Protein AF-A0A8T4QE85-F1 (afdb_monomer)

Secondary structure (DSSP, 8-state):
---S------------HHHHHHHHHHHHTT----SS---SHHHHHHHHHHHHHHHHHHHHHHHHHHHHHHHHHHHHHHHHHT----------HHHHHHHHHHHHHHHHHHHHHHHHTT--

Nearest PDB structures (foldseek):
  8qz4-assembly1_B  TM=5.488E-01  e=1.762E-02  Homo sapiens
  6w83-assembly1_B  TM=4.466E-01  e=1.253E-02  Mus musculus
  8qz3-assembly1_A  TM=4.275E-01  e=2.315E-02  Homo sapiens
  6w84-assembly1_B  TM=4.386E-01  e=3.040E-02  Mus musculus
  8uec-assembly1_B  TM=5.280E-01  e=1.037E-01  Mus musculus

Solvent-accessible surface area (backbone atoms only — not comparable to full-atom values): 7420 Å² total; per-residue (Å²): 133,90,88,81,82,90,80,86,64,88,70,83,74,78,76,48,72,66,59,52,48,47,47,52,50,31,42,49,71,66,67,56,85,73,86,70,76,64,86,47,72,69,48,44,55,50,51,53,56,48,40,57,50,27,53,54,50,53,54,50,54,52,47,54,53,50,52,54,58,48,52,62,50,49,57,59,56,42,71,77,60,84,57,83,86,78,84,76,75,76,82,49,77,61,56,59,49,48,52,50,50,50,53,50,48,54,53,51,52,58,54,48,54,59,56,56,67,74,77,111

pLDDT: mean 72.14, std 12.11, range [44.03, 88.88]

Foldseek 3Di:
DDDDDPPPDPPPPPQPPVNVVVCLVCLLVVVCPVPDDDPDPVRVVVSVVSNVVSVVVVLVVVQVVVQVVVVVVVVVVCVVVVDDDPPPRDDTVVVVVVVVVVVVVVVVVVVVVVVVVVVD

Structure (mmCIF, N/CA/C/O backbone):
data_AF-A0A8T4QE85-F1
#
_entry.id   AF-A0A8T4QE85-F1
#
loop_
_atom_site.group_PDB
_atom_site.id
_atom_site.type_symbol
_atom_site.label_atom_id
_atom_site.label_alt_id
_atom_site.label_comp_id
_atom_site.label_asym_id
_atom_site.label_entity_id
_atom_site.label_seq_id
_atom_site.pdbx_PDB_ins_code
_atom_site.Cartn_x
_atom_site.Cartn_y
_atom_site.Cartn_z
_atom_site.occupancy
_atom_site.B_iso_or_equiv
_atom_site.auth_seq_id
_atom_site.auth_comp_id
_atom_site.auth_asym_id
_atom_site.auth_atom_id
_atom_site.pdbx_PDB_model_num
ATOM 1 N N . MET A 1 1 ? 26.602 19.641 -45.389 1.00 44.03 1 MET A N 1
ATOM 2 C CA . MET A 1 1 ? 26.862 18.202 -45.167 1.00 44.03 1 MET A CA 1
ATOM 3 C C . MET A 1 1 ? 27.466 18.071 -43.770 1.00 44.03 1 MET A C 1
ATOM 5 O O . MET A 1 1 ? 28.407 18.805 -43.523 1.00 44.03 1 MET A O 1
ATOM 9 N N . PHE A 1 2 ? 26.892 17.219 -42.895 1.00 48.38 2 PHE A N 1
ATOM 10 C CA . PHE A 1 2 ? 27.310 16.921 -41.497 1.00 48.38 2 PHE A CA 1
ATOM 11 C C . PHE A 1 2 ? 27.109 18.086 -40.492 1.00 48.38 2 PHE A C 1
ATOM 13 O O . PHE A 1 2 ? 27.625 19.164 -40.705 1.00 48.38 2 PHE A O 1
ATOM 20 N N . ILE A 1 3 ? 26.353 18.047 -39.386 1.00 51.53 3 ILE A N 1
ATOM 21 C CA . ILE A 1 3 ? 25.829 16.997 -38.500 1.00 51.53 3 ILE A CA 1
ATOM 22 C C . ILE A 1 3 ? 24.459 17.489 -37.998 1.00 51.53 3 ILE A C 1
ATOM 24 O O . ILE A 1 3 ? 24.365 18.390 -37.166 1.00 51.53 3 ILE A O 1
ATOM 28 N N . ARG A 1 4 ? 23.365 16.917 -38.500 1.00 52.81 4 ARG A N 1
ATOM 29 C CA . ARG A 1 4 ? 22.043 17.044 -37.879 1.00 52.81 4 ARG A CA 1
ATOM 30 C C . ARG A 1 4 ? 21.516 15.636 -37.634 1.00 52.81 4 ARG A C 1
ATOM 32 O O . ARG A 1 4 ? 21.255 14.906 -38.577 1.00 52.81 4 ARG A O 1
ATOM 39 N N . ARG A 1 5 ? 21.276 15.335 -36.354 1.00 51.69 5 ARG A N 1
ATOM 40 C CA . ARG A 1 5 ? 20.176 14.466 -35.907 1.00 51.69 5 ARG A CA 1
ATOM 41 C C . ARG A 1 5 ? 20.339 12.958 -36.154 1.00 51.69 5 ARG A C 1
ATOM 43 O O . ARG A 1 5 ? 19.434 12.316 -36.667 1.00 51.69 5 ARG A O 1
ATOM 50 N N . CYS A 1 6 ? 21.416 12.369 -35.637 1.00 44.38 6 CYS A N 1
ATOM 51 C CA . CYS A 1 6 ? 21.453 10.934 -35.334 1.00 44.38 6 CYS A CA 1
ATOM 52 C C . CYS A 1 6 ? 21.223 10.708 -33.834 1.00 44.38 6 CYS A C 1
ATOM 54 O O . CYS A 1 6 ? 22.161 10.543 -33.070 1.00 44.38 6 CYS A O 1
ATOM 56 N N . ASN A 1 7 ? 19.960 10.742 -33.415 1.00 45.09 7 ASN A N 1
ATOM 57 C CA . ASN A 1 7 ? 19.472 10.001 -32.241 1.00 45.09 7 ASN A CA 1
ATOM 58 C C . ASN A 1 7 ? 18.054 9.481 -32.535 1.00 45.09 7 ASN A C 1
ATOM 60 O O . ASN A 1 7 ? 17.153 9.492 -31.703 1.00 45.09 7 ASN A O 1
ATOM 64 N N . PHE A 1 8 ? 17.851 9.063 -33.787 1.00 58.41 8 PHE A N 1
ATOM 65 C CA . PHE A 1 8 ? 16.628 8.441 -34.275 1.00 58.41 8 PHE A CA 1
ATOM 66 C C . PHE A 1 8 ? 16.799 6.921 -34.275 1.00 58.41 8 PHE A C 1
ATOM 68 O O . PHE A 1 8 ? 16.815 6.275 -35.314 1.00 58.41 8 PHE A O 1
ATOM 75 N N . LEU A 1 9 ? 16.961 6.351 -33.087 1.00 54.16 9 LEU A N 1
ATOM 76 C CA . LEU A 1 9 ? 16.643 4.949 -32.858 1.00 54.16 9 LEU A CA 1
ATOM 77 C C . LEU A 1 9 ? 15.912 4.881 -31.517 1.00 54.16 9 LEU A C 1
ATOM 79 O O . LEU A 1 9 ? 16.562 4.944 -30.471 1.00 54.16 9 LEU A O 1
ATOM 83 N N . PRO A 1 10 ? 14.572 4.753 -31.493 1.00 52.62 10 PRO A N 1
ATOM 84 C CA . PRO A 1 10 ? 13.907 4.245 -30.311 1.00 52.62 10 PRO A CA 1
ATOM 85 C C . PRO A 1 10 ? 14.304 2.773 -30.214 1.00 52.62 10 PRO A C 1
ATOM 87 O O . PRO A 1 10 ? 13.603 1.892 -30.707 1.00 52.62 10 PRO A O 1
ATOM 90 N N . LEU A 1 11 ? 15.472 2.504 -29.620 1.00 50.00 11 LEU A N 1
ATOM 91 C CA . LEU A 1 11 ? 15.853 1.148 -29.270 1.00 50.00 11 LEU A CA 1
ATOM 92 C C . LEU A 1 11 ? 14.700 0.585 -28.441 1.00 50.00 11 LEU A C 1
ATOM 94 O O . LEU A 1 11 ? 14.345 1.103 -27.375 1.00 50.00 11 LEU A O 1
ATOM 98 N N . TYR A 1 12 ? 14.092 -0.462 -28.978 1.00 50.16 12 TYR A N 1
ATOM 99 C CA . TYR A 1 12 ? 13.266 -1.406 -28.256 1.00 50.16 12 TYR A CA 1
ATOM 100 C C . TYR A 1 12 ? 14.123 -1.952 -27.103 1.00 50.16 12 TYR A C 1
ATOM 102 O O . TYR A 1 12 ? 14.860 -2.926 -27.224 1.00 50.16 12 TYR A O 1
ATOM 110 N N . ARG A 1 13 ? 14.130 -1.220 -25.984 1.00 57.84 13 ARG A N 1
ATOM 111 C CA . ARG A 1 13 ? 14.809 -1.609 -24.754 1.00 57.84 13 ARG A CA 1
ATOM 112 C C . ARG A 1 13 ? 14.035 -2.806 -24.218 1.00 57.84 13 ARG A C 1
ATOM 114 O O . ARG A 1 13 ? 12.986 -2.628 -23.602 1.00 57.84 13 ARG A O 1
ATOM 121 N N . LYS A 1 14 ? 14.531 -4.016 -24.488 1.00 62.09 14 LYS A N 1
ATOM 122 C CA . LYS A 1 14 ? 14.125 -5.219 -23.755 1.00 62.09 14 LYS A CA 1
ATOM 123 C C . LYS A 1 14 ? 14.386 -4.944 -22.280 1.00 62.09 14 LYS A C 1
ATOM 125 O O . LYS A 1 14 ? 15.536 -4.828 -21.867 1.00 62.09 14 LYS A O 1
ATOM 130 N N . ILE A 1 15 ? 13.311 -4.767 -21.522 1.00 67.56 15 ILE A N 1
ATOM 131 C CA . ILE A 1 15 ? 13.369 -4.616 -20.071 1.00 67.56 15 ILE A CA 1
ATOM 132 C C . ILE A 1 15 ? 13.873 -5.958 -19.545 1.00 67.56 15 ILE A C 1
ATOM 134 O O . ILE A 1 15 ? 13.254 -6.993 -19.804 1.00 67.56 15 ILE A O 1
ATOM 138 N N . ARG A 1 16 ? 15.033 -5.971 -18.885 1.00 79.00 16 ARG A N 1
ATOM 139 C CA . ARG A 1 16 ? 15.528 -7.195 -18.247 1.00 79.00 16 ARG A CA 1
ATOM 140 C C . ARG A 1 16 ? 14.656 -7.470 -17.027 1.00 79.00 16 ARG A C 1
ATOM 142 O O . ARG A 1 16 ? 14.117 -6.540 -16.434 1.00 79.00 16 ARG A O 1
ATOM 149 N N . TYR A 1 17 ? 14.553 -8.728 -16.607 1.00 80.12 17 TYR A N 1
ATOM 150 C CA . TYR A 1 17 ? 13.747 -9.095 -15.435 1.00 80.12 17 TYR A CA 1
ATOM 151 C C . TYR A 1 17 ? 14.104 -8.278 -14.182 1.00 80.12 17 TYR A C 1
ATOM 153 O O . TYR A 1 17 ? 13.223 -7.889 -13.425 1.00 80.12 17 TYR A O 1
ATOM 161 N N . ILE A 1 18 ? 15.383 -7.939 -14.015 1.00 84.75 18 ILE A N 1
ATOM 162 C CA . ILE A 1 18 ? 15.887 -7.116 -12.908 1.00 84.75 18 ILE A CA 1
ATOM 163 C C . ILE A 1 18 ? 15.336 -5.683 -12.980 1.00 84.75 18 ILE A C 1
ATOM 165 O O . ILE A 1 18 ? 14.918 -5.135 -11.965 1.00 84.75 18 ILE A O 1
ATOM 169 N N . ASP A 1 19 ? 15.267 -5.099 -14.179 1.00 82.69 19 ASP A N 1
ATOM 170 C CA . ASP A 1 19 ? 14.736 -3.749 -14.397 1.00 82.69 19 ASP A CA 1
ATOM 171 C C . ASP A 1 19 ? 13.211 -3.715 -14.122 1.00 82.69 19 ASP A C 1
ATOM 173 O O . ASP A 1 19 ? 12.678 -2.727 -13.616 1.00 82.69 19 ASP A O 1
ATOM 177 N N . ALA A 1 20 ? 12.500 -4.818 -14.397 1.00 81.12 20 ALA A N 1
ATOM 178 C CA . ALA A 1 20 ? 11.078 -4.973 -14.073 1.00 81.12 20 ALA A CA 1
ATOM 179 C C . ALA A 1 20 ? 10.832 -5.162 -12.565 1.00 81.12 20 ALA A C 1
ATOM 181 O O . ALA A 1 20 ? 9.899 -4.574 -12.015 1.00 81.12 20 ALA A O 1
ATOM 182 N N . LEU A 1 21 ? 11.682 -5.939 -11.885 1.00 83.38 21 LEU A N 1
ATOM 183 C CA . LEU A 1 21 ? 11.637 -6.081 -10.429 1.00 83.38 21 LEU A CA 1
ATOM 184 C C . LEU A 1 21 ? 11.927 -4.748 -9.739 1.00 83.38 21 LEU A C 1
ATOM 186 O O . LEU A 1 21 ? 11.192 -4.368 -8.829 1.00 83.38 21 LEU A O 1
ATOM 190 N N . TYR A 1 22 ? 12.919 -4.000 -10.221 1.00 86.19 22 TYR A N 1
ATOM 191 C CA . TYR A 1 22 ? 13.209 -2.649 -9.746 1.00 86.19 22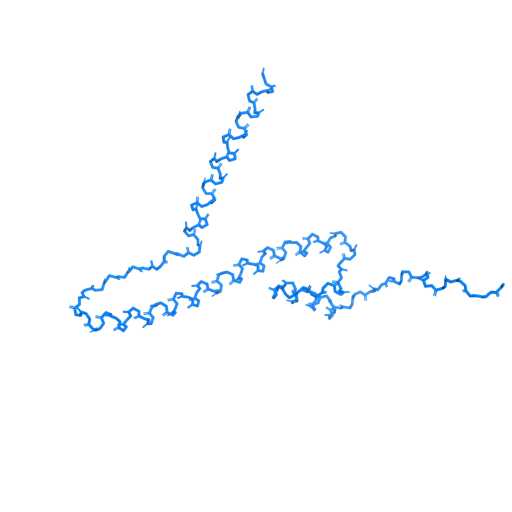 TYR A CA 1
ATOM 192 C C . TYR A 1 22 ? 11.991 -1.728 -9.879 1.00 86.19 22 TYR A C 1
ATOM 194 O O . TYR A 1 22 ? 11.590 -1.105 -8.897 1.00 86.19 22 TYR A O 1
ATOM 202 N N . LEU A 1 23 ? 11.336 -1.717 -11.045 1.00 84.38 23 LEU A N 1
ATOM 203 C CA . LEU A 1 23 ? 10.105 -0.956 -11.260 1.00 84.38 23 LEU A CA 1
ATOM 204 C C . LEU A 1 23 ? 8.989 -1.369 -10.284 1.00 84.38 23 LEU A C 1
ATOM 206 O O . LEU A 1 23 ? 8.322 -0.504 -9.711 1.00 84.38 23 LEU A O 1
ATOM 210 N N . SER A 1 24 ? 8.784 -2.673 -10.064 1.00 83.56 24 SER A N 1
ATOM 211 C CA . SER A 1 24 ? 7.767 -3.153 -9.117 1.00 83.56 24 SER A CA 1
ATOM 212 C C . SER A 1 24 ? 8.089 -2.766 -7.675 1.00 83.56 24 SER A C 1
ATOM 214 O O . SER A 1 24 ? 7.209 -2.291 -6.961 1.00 83.56 24 SER A O 1
ATOM 216 N N . ALA A 1 25 ? 9.348 -2.882 -7.256 1.00 84.69 25 ALA A N 1
ATOM 217 C CA . ALA A 1 25 ? 9.777 -2.513 -5.917 1.00 84.69 25 ALA A CA 1
ATOM 218 C C . ALA A 1 25 ? 9.627 -1.004 -5.703 1.00 84.69 25 ALA A C 1
ATOM 220 O O . ALA A 1 25 ? 9.002 -0.600 -4.729 1.00 84.69 25 ALA A O 1
ATOM 221 N N . ALA A 1 26 ? 10.095 -0.184 -6.651 1.00 86.19 26 ALA A N 1
ATOM 222 C CA . ALA A 1 26 ? 9.983 1.273 -6.607 1.00 86.19 26 ALA A CA 1
ATOM 223 C C . ALA A 1 26 ? 8.525 1.762 -6.609 1.00 86.19 26 ALA A C 1
ATOM 225 O O . ALA A 1 26 ? 8.220 2.784 -5.997 1.00 86.19 26 ALA A O 1
ATOM 226 N N . THR A 1 27 ? 7.619 1.040 -7.277 1.00 85.88 27 THR A N 1
ATOM 227 C CA . THR A 1 27 ? 6.177 1.336 -7.254 1.00 85.88 27 THR A CA 1
ATOM 228 C C . THR A 1 27 ? 5.552 0.930 -5.919 1.00 85.88 27 THR A C 1
ATOM 230 O O . THR A 1 27 ? 4.776 1.694 -5.352 1.00 85.88 27 THR A O 1
ATOM 233 N N . MET A 1 28 ? 5.912 -0.241 -5.383 1.00 84.00 28 MET A N 1
ATOM 234 C CA . MET A 1 28 ? 5.385 -0.740 -4.106 1.00 84.00 28 MET A CA 1
ATOM 235 C C . MET A 1 28 ? 5.821 0.126 -2.925 1.00 84.00 28 MET A C 1
ATOM 237 O O . MET A 1 28 ? 5.022 0.409 -2.037 1.00 84.00 28 MET A O 1
ATOM 241 N N . THR A 1 29 ? 7.076 0.572 -2.927 1.00 84.75 29 THR A N 1
ATOM 242 C CA . THR A 1 29 ? 7.613 1.492 -1.918 1.00 84.75 29 THR A CA 1
ATOM 243 C C . THR A 1 29 ? 7.214 2.944 -2.175 1.00 84.75 29 THR A C 1
ATOM 245 O O . THR A 1 29 ? 7.599 3.822 -1.408 1.00 84.75 29 THR A O 1
ATOM 248 N N . THR A 1 30 ? 6.437 3.222 -3.230 1.00 84.12 30 THR A N 1
ATOM 249 C CA . THR A 1 30 ? 5.993 4.564 -3.652 1.00 84.12 30 THR A CA 1
ATOM 250 C C . THR A 1 30 ? 7.126 5.554 -3.958 1.00 84.12 30 THR A C 1
ATOM 252 O O . THR A 1 30 ? 6.884 6.753 -4.050 1.00 84.12 30 THR A O 1
ATOM 255 N N . VAL A 1 31 ? 8.356 5.067 -4.163 1.00 88.88 31 VAL A N 1
ATOM 256 C CA . VAL A 1 31 ? 9.521 5.900 -4.509 1.00 88.88 31 VAL A CA 1
ATOM 257 C C . VAL A 1 31 ? 9.409 6.436 -5.937 1.00 88.88 31 VAL A C 1
ATOM 259 O O . VAL A 1 31 ? 9.640 7.617 -6.166 1.00 88.88 31 VAL A O 1
ATOM 262 N N . GLY A 1 32 ? 9.043 5.568 -6.889 1.00 81.00 32 GLY A N 1
ATOM 263 C CA . GLY A 1 32 ? 8.653 5.951 -8.250 1.00 81.00 32 GLY A CA 1
ATOM 264 C C . GLY A 1 32 ? 9.614 6.887 -8.998 1.00 81.00 32 GLY A C 1
ATOM 265 O O . GLY A 1 32 ? 9.191 7.951 -9.435 1.00 81.00 32 GLY A O 1
ATOM 266 N N . TYR A 1 33 ? 10.874 6.487 -9.214 1.00 80.44 33 TYR A N 1
ATOM 267 C CA . TYR A 1 33 ? 11.872 7.313 -9.921 1.00 80.44 33 TYR A CA 1
ATOM 268 C C . TYR A 1 33 ? 11.487 7.706 -11.360 1.00 80.44 33 TYR A C 1
ATOM 270 O O . TYR A 1 33 ? 11.981 8.707 -11.874 1.00 80.44 33 TYR A O 1
ATOM 278 N N . GLY A 1 34 ? 10.610 6.939 -12.020 1.00 77.75 34 GLY A N 1
ATOM 279 C CA . GLY A 1 34 ? 10.092 7.258 -13.358 1.00 77.75 34 GLY A CA 1
ATOM 280 C C . GLY A 1 34 ? 11.108 7.107 -14.499 1.00 77.75 34 GLY A C 1
ATOM 281 O O . GLY A 1 34 ? 10.813 7.455 -15.641 1.00 77.75 34 GLY A O 1
ATOM 282 N N . ASP A 1 35 ? 12.284 6.561 -14.209 1.00 79.38 35 ASP A N 1
ATOM 283 C CA . ASP A 1 35 ? 13.373 6.270 -15.143 1.00 79.38 35 ASP A CA 1
ATOM 284 C C . ASP A 1 35 ? 13.040 5.107 -16.095 1.00 79.38 35 ASP A C 1
ATOM 286 O O . ASP A 1 35 ? 13.433 5.099 -17.268 1.00 79.38 35 ASP A O 1
ATOM 290 N N . ILE A 1 36 ? 12.273 4.133 -15.603 1.00 76.38 36 ILE A N 1
ATOM 291 C CA . ILE A 1 36 ? 11.794 2.974 -16.353 1.00 76.38 36 ILE A CA 1
ATOM 292 C C . ILE A 1 36 ? 10.267 2.968 -16.301 1.00 76.38 36 ILE A C 1
ATOM 294 O O . ILE A 1 36 ? 9.664 2.978 -15.234 1.00 76.38 36 ILE A O 1
ATOM 298 N N . THR A 1 37 ? 9.621 2.930 -17.466 1.00 77.56 37 THR A N 1
ATOM 299 C CA . THR A 1 37 ? 8.158 2.881 -17.583 1.00 77.56 37 THR A CA 1
ATOM 300 C C . THR A 1 37 ? 7.719 1.767 -18.533 1.00 77.56 37 THR A C 1
ATOM 302 O O . THR A 1 37 ? 8.380 1.514 -19.551 1.00 77.56 37 THR A O 1
ATOM 305 N N . PRO A 1 38 ? 6.609 1.069 -18.228 1.00 72.12 38 PRO A N 1
ATOM 306 C CA . PRO A 1 38 ? 6.100 0.022 -19.096 1.00 72.12 38 PRO A CA 1
ATOM 307 C C . PRO A 1 38 ? 5.563 0.654 -20.384 1.00 72.12 38 PRO A C 1
ATOM 309 O O . PRO A 1 38 ? 4.600 1.421 -20.379 1.00 72.12 38 PRO A O 1
ATOM 312 N N . LYS A 1 39 ? 6.195 0.330 -21.515 1.00 76.06 39 LYS A N 1
ATOM 313 C CA . 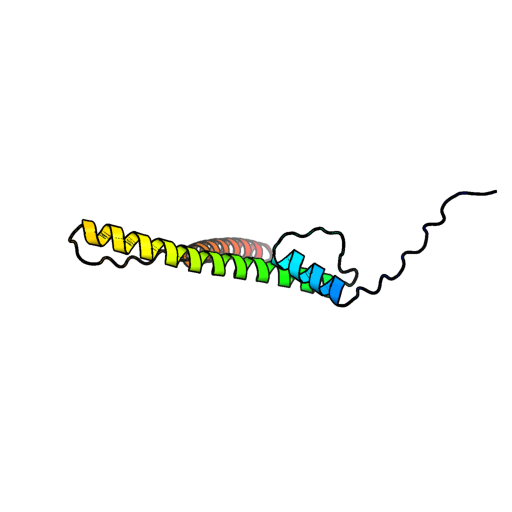LYS A 1 39 ? 5.750 0.809 -22.834 1.00 76.06 39 LYS A CA 1
ATOM 314 C C . LYS A 1 39 ? 4.529 0.045 -23.355 1.00 76.06 39 LYS A C 1
ATOM 316 O O . LYS A 1 39 ? 3.808 0.568 -24.196 1.00 76.06 39 LYS A O 1
ATOM 321 N N . THR A 1 40 ? 4.291 -1.164 -22.848 1.00 81.62 40 THR A N 1
ATOM 322 C CA . THR A 1 40 ? 3.164 -2.022 -23.230 1.00 81.62 40 THR A CA 1
ATOM 323 C C . THR A 1 40 ? 1.899 -1.640 -22.468 1.00 81.62 40 THR A C 1
ATOM 325 O O . THR A 1 40 ? 1.950 -1.345 -21.274 1.00 81.62 40 THR A O 1
ATOM 328 N N . ASP A 1 41 ? 0.746 -1.685 -23.134 1.00 79.31 41 ASP A N 1
ATOM 329 C CA . ASP A 1 41 ? -0.530 -1.306 -22.510 1.00 79.31 41 ASP A CA 1
ATOM 330 C C . ASP A 1 41 ? -0.923 -2.248 -21.368 1.00 79.31 41 ASP A C 1
ATOM 332 O O . ASP A 1 41 ? -1.398 -1.802 -20.326 1.00 79.31 41 ASP A O 1
ATOM 336 N N . PHE A 1 42 ? -0.593 -3.535 -21.498 1.00 78.31 42 PHE A N 1
ATOM 337 C CA . PHE A 1 42 ? -0.756 -4.507 -20.419 1.00 78.31 42 PHE A CA 1
ATOM 338 C C . PHE A 1 42 ? 0.099 -4.171 -19.187 1.00 78.31 42 PHE A C 1
ATOM 340 O O . PHE A 1 42 ? -0.382 -4.234 -18.057 1.00 78.31 42 PHE A O 1
ATOM 347 N N . GLY A 1 43 ? 1.354 -3.752 -19.394 1.00 80.25 43 GLY A N 1
ATOM 348 C CA . GLY A 1 43 ? 2.245 -3.367 -18.300 1.00 80.25 43 GLY A CA 1
ATOM 349 C C . GLY A 1 43 ? 1.734 -2.139 -17.547 1.00 80.25 43 GLY A C 1
ATOM 350 O O . GLY A 1 43 ? 1.786 -2.116 -16.323 1.00 80.25 43 GLY A O 1
ATOM 351 N N . LYS A 1 44 ? 1.162 -1.157 -18.255 1.00 80.81 44 LYS A N 1
ATOM 352 C CA . LYS A 1 44 ? 0.562 0.037 -17.635 1.00 80.81 44 LYS A CA 1
ATOM 353 C C . LYS A 1 44 ? -0.623 -0.319 -16.735 1.00 80.81 44 LYS A C 1
ATOM 355 O O . LYS A 1 44 ? -0.685 0.152 -15.604 1.00 80.81 44 LYS A O 1
ATOM 360 N N . ILE A 1 45 ? -1.539 -1.166 -17.213 1.00 85.44 45 ILE A N 1
ATOM 361 C CA . ILE A 1 45 ? -2.713 -1.600 -16.435 1.00 85.44 45 ILE A CA 1
ATOM 362 C C . ILE A 1 45 ? -2.273 -2.366 -15.185 1.00 85.44 45 ILE A C 1
ATOM 364 O O . ILE A 1 45 ? -2.772 -2.103 -14.090 1.00 85.44 45 ILE A O 1
ATOM 368 N N . PHE A 1 46 ? -1.295 -3.262 -15.331 1.00 83.94 46 PHE A N 1
ATOM 369 C CA . PHE A 1 46 ? -0.736 -4.000 -14.204 1.00 83.94 46 PHE A CA 1
ATOM 370 C C . PHE A 1 46 ? -0.127 -3.062 -13.155 1.00 83.94 46 PHE A C 1
ATOM 372 O O . PHE A 1 46 ? -0.435 -3.192 -11.973 1.00 83.94 46 PHE A O 1
ATOM 379 N N . THR A 1 47 ? 0.667 -2.070 -13.573 1.00 83.62 47 THR A N 1
ATOM 380 C CA . THR A 1 47 ? 1.261 -1.082 -12.659 1.00 83.62 47 THR A CA 1
ATOM 381 C C . THR A 1 47 ? 0.202 -0.276 -11.904 1.00 83.62 47 THR A C 1
ATOM 383 O O . THR A 1 47 ? 0.379 -0.028 -10.715 1.00 83.62 47 THR A O 1
ATOM 386 N N . ILE A 1 48 ? -0.912 0.091 -12.547 1.00 85.06 48 ILE A N 1
ATOM 387 C CA . ILE A 1 48 ? -2.007 0.822 -11.888 1.00 85.06 48 ILE A CA 1
ATOM 388 C C . ILE A 1 48 ? -2.632 -0.032 -10.780 1.00 85.06 48 ILE A C 1
ATOM 390 O O . ILE A 1 48 ? -2.734 0.420 -9.641 1.00 85.06 48 ILE A O 1
ATOM 394 N N . ILE A 1 49 ? -3.014 -1.274 -11.085 1.00 86.81 49 ILE A N 1
ATOM 395 C CA . ILE A 1 49 ? -3.628 -2.184 -10.102 1.00 86.81 49 ILE A CA 1
ATOM 396 C C . ILE A 1 49 ? -2.651 -2.464 -8.955 1.00 86.81 49 ILE A C 1
ATOM 398 O O . ILE A 1 49 ? -3.023 -2.425 -7.781 1.00 86.81 49 ILE A O 1
ATOM 402 N N . TYR A 1 50 ? -1.386 -2.691 -9.299 1.00 84.38 50 TYR A N 1
ATOM 403 C CA . TYR A 1 50 ? -0.328 -2.946 -8.336 1.00 84.38 50 TYR A CA 1
ATOM 404 C C . TYR A 1 50 ? -0.073 -1.746 -7.410 1.00 84.38 50 TYR A C 1
ATOM 406 O O . TYR A 1 50 ? 0.129 -1.932 -6.212 1.00 84.38 50 TYR A O 1
ATOM 414 N N . ALA A 1 51 ? -0.160 -0.514 -7.919 1.00 84.12 51 ALA A N 1
ATOM 415 C CA . ALA A 1 51 ? -0.039 0.694 -7.104 1.00 84.12 51 ALA A CA 1
ATOM 416 C C . ALA A 1 51 ? -1.166 0.805 -6.060 1.00 84.12 51 ALA A C 1
ATOM 418 O O . ALA A 1 51 ? -0.894 1.085 -4.892 1.00 84.12 51 ALA A O 1
ATOM 419 N N . PHE A 1 52 ? -2.419 0.52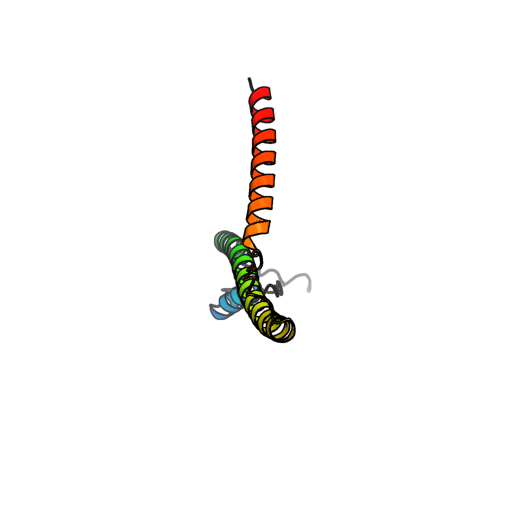2 -6.437 1.00 85.62 52 PHE A N 1
ATOM 420 C CA . PHE A 1 52 ? -3.535 0.497 -5.479 1.00 85.62 52 PHE A CA 1
ATOM 421 C C . PHE A 1 52 ? -3.358 -0.589 -4.409 1.00 85.62 52 PHE A C 1
ATOM 423 O O . PHE A 1 52 ? -3.613 -0.336 -3.229 1.00 85.62 52 PHE A O 1
ATOM 430 N N . ALA A 1 53 ? -2.881 -1.773 -4.803 1.00 86.06 53 ALA A N 1
ATOM 431 C CA . ALA A 1 53 ? -2.583 -2.855 -3.868 1.00 86.06 53 ALA A CA 1
ATOM 432 C C . ALA A 1 53 ? -1.458 -2.473 -2.890 1.00 86.06 53 ALA A C 1
ATOM 434 O O . ALA A 1 53 ? -1.594 -2.692 -1.686 1.00 86.06 53 ALA A O 1
ATOM 435 N N . GLY A 1 54 ? -0.390 -1.836 -3.381 1.00 83.31 54 GLY A N 1
ATOM 436 C CA . GLY A 1 54 ? 0.721 -1.358 -2.554 1.00 83.31 54 GLY A CA 1
ATOM 437 C C . GLY A 1 54 ? 0.271 -0.375 -1.472 1.00 83.31 54 GLY A C 1
ATOM 438 O O . GLY A 1 54 ? 0.609 -0.547 -0.302 1.00 83.31 54 GLY A O 1
ATOM 439 N N . VAL A 1 55 ? -0.573 0.599 -1.826 1.00 84.50 55 VAL A N 1
ATOM 440 C CA . VAL A 1 55 ? -1.111 1.573 -0.861 1.00 84.50 55 VAL A CA 1
ATOM 441 C C . VAL A 1 55 ? -1.987 0.895 0.197 1.00 84.50 55 VAL A C 1
ATOM 443 O O . VAL A 1 55 ? -1.870 1.207 1.382 1.00 84.50 55 VAL A O 1
ATOM 446 N N . ALA A 1 56 ? -2.830 -0.065 -0.193 1.00 83.38 56 ALA A N 1
ATOM 447 C CA . ALA A 1 56 ? -3.673 -0.798 0.753 1.00 83.38 56 ALA A CA 1
ATOM 448 C C . ALA A 1 56 ? -2.842 -1.612 1.761 1.00 83.38 56 ALA A C 1
ATOM 450 O O . ALA A 1 56 ? -3.121 -1.589 2.961 1.00 83.38 56 ALA A O 1
ATOM 451 N N . ILE A 1 57 ? -1.794 -2.287 1.282 1.00 84.75 57 ILE A N 1
ATOM 452 C CA . ILE A 1 57 ? -0.900 -3.097 2.118 1.00 84.75 57 ILE A CA 1
ATOM 453 C C . ILE A 1 57 ? -0.081 -2.205 3.059 1.00 84.75 57 ILE A C 1
ATOM 455 O O . ILE A 1 57 ? 0.031 -2.514 4.245 1.00 84.75 57 ILE A O 1
ATOM 459 N N . ALA A 1 58 ? 0.436 -1.075 2.569 1.00 83.19 58 ALA A N 1
ATOM 460 C CA . ALA A 1 58 ? 1.178 -0.120 3.390 1.00 83.19 58 ALA A CA 1
ATOM 461 C C . ALA A 1 58 ? 0.319 0.437 4.541 1.00 83.19 58 ALA A C 1
ATOM 463 O O . ALA A 1 58 ? 0.766 0.481 5.689 1.00 83.19 58 ALA A O 1
ATOM 464 N N . LEU A 1 59 ? -0.936 0.800 4.256 1.00 81.50 59 LEU A N 1
ATOM 465 C CA . LEU A 1 59 ? -1.888 1.292 5.258 1.00 81.50 59 LEU A CA 1
ATOM 466 C C . LEU A 1 59 ? -2.256 0.216 6.286 1.00 81.50 59 LEU A C 1
ATOM 468 O O . LEU A 1 59 ? -2.376 0.514 7.476 1.00 81.50 59 LEU A O 1
ATOM 472 N N . TYR A 1 60 ? -2.395 -1.035 5.848 1.00 80.25 60 TYR A N 1
ATOM 473 C CA . TYR A 1 60 ? -2.659 -2.158 6.743 1.00 80.25 60 TYR A CA 1
ATOM 474 C C . TYR A 1 60 ? -1.476 -2.441 7.677 1.00 80.25 60 TYR A C 1
ATOM 476 O O . TYR A 1 60 ? -1.664 -2.554 8.889 1.00 80.25 60 TYR A O 1
ATOM 484 N N . GLY A 1 61 ? -0.254 -2.469 7.137 1.00 83.56 61 GLY A N 1
ATOM 485 C CA . GLY A 1 61 ? 0.964 -2.657 7.927 1.00 83.56 61 GLY A CA 1
ATOM 486 C C . GLY A 1 61 ? 1.144 -1.563 8.982 1.00 83.56 61 GLY A C 1
ATOM 487 O O . GLY A 1 61 ? 1.361 -1.862 10.156 1.00 83.56 61 GLY A O 1
ATOM 488 N N . LEU A 1 62 ? 0.953 -0.298 8.595 1.00 79.81 62 LEU A N 1
ATOM 489 C CA . LEU A 1 62 ? 0.962 0.836 9.524 1.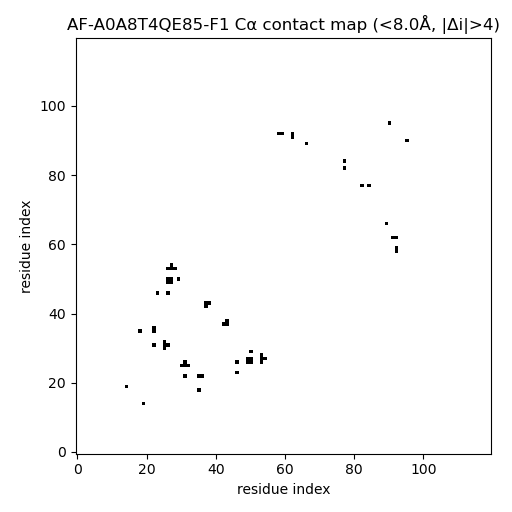00 79.81 62 LEU A CA 1
ATOM 490 C C . LEU A 1 62 ? -0.104 0.707 10.617 1.00 79.81 62 LEU A C 1
ATOM 492 O O . LEU A 1 62 ? 0.169 1.033 11.770 1.00 79.81 62 LEU A O 1
ATOM 496 N N . SER A 1 63 ? -1.295 0.205 10.283 1.00 74.62 63 SER A N 1
ATOM 497 C CA . SER A 1 63 ? -2.374 0.023 11.258 1.00 74.62 63 SER A CA 1
ATOM 498 C C . SER A 1 63 ? -2.039 -1.028 12.317 1.00 74.62 63 SER A C 1
ATOM 500 O O . SER A 1 63 ? -2.380 -0.822 13.479 1.00 74.62 63 SER A O 1
ATOM 502 N N . ILE A 1 64 ? -1.372 -2.124 11.938 1.00 80.06 64 ILE A N 1
ATOM 503 C CA . ILE A 1 64 ? -0.960 -3.181 12.876 1.00 80.06 64 ILE A CA 1
ATOM 504 C C . ILE A 1 64 ? 0.102 -2.651 13.837 1.00 80.06 64 ILE A C 1
ATOM 506 O O . ILE A 1 64 ? 0.001 -2.828 15.053 1.00 80.06 64 ILE A O 1
ATOM 510 N N . ILE A 1 65 ? 1.104 -1.958 13.294 1.00 82.06 65 ILE A N 1
ATOM 511 C CA . ILE A 1 65 ? 2.166 -1.357 14.102 1.00 82.06 65 ILE A CA 1
ATOM 512 C C . ILE A 1 65 ? 1.554 -0.344 15.075 1.00 82.06 65 ILE A C 1
ATOM 514 O O . ILE A 1 65 ? 1.824 -0.392 16.272 1.00 82.06 65 ILE A O 1
ATOM 518 N N . ALA A 1 66 ? 0.665 0.523 14.586 1.00 76.62 66 ALA A N 1
ATOM 519 C CA . ALA A 1 66 ? -0.019 1.507 15.413 1.00 76.62 66 ALA A CA 1
ATOM 520 C C . ALA A 1 66 ? -0.843 0.865 16.541 1.00 76.62 66 ALA A C 1
ATOM 522 O O . ALA A 1 66 ? -0.774 1.348 17.671 1.00 76.62 66 ALA A O 1
ATOM 523 N N . SER A 1 67 ? -1.573 -0.229 16.282 1.00 69.06 67 SER A N 1
ATOM 524 C CA . SER A 1 67 ? -2.305 -0.934 17.347 1.00 69.06 67 SER A CA 1
ATOM 525 C C . SER A 1 67 ? -1.370 -1.496 18.411 1.00 69.06 67 SER A C 1
ATOM 527 O O . SER A 1 67 ? -1.662 -1.378 19.596 1.00 69.06 67 SER A O 1
ATOM 529 N N . HIS A 1 68 ? -0.211 -2.014 18.005 1.00 77.56 68 HIS A N 1
ATOM 530 C CA . HIS A 1 68 ? 0.742 -2.595 18.942 1.00 77.56 68 HIS A CA 1
ATOM 531 C C . HIS A 1 68 ? 1.387 -1.535 19.845 1.00 77.56 68 HIS A C 1
ATOM 533 O O . HIS A 1 68 ? 1.498 -1.724 21.053 1.00 77.56 68 HIS A O 1
ATOM 539 N N . PHE A 1 69 ? 1.737 -0.369 19.294 1.00 74.88 69 PHE A N 1
ATOM 540 C CA . PHE A 1 69 ? 2.235 0.756 20.095 1.00 74.88 69 PHE A CA 1
ATOM 541 C C . PHE A 1 69 ? 1.181 1.314 21.064 1.00 74.88 69 PHE A C 1
ATOM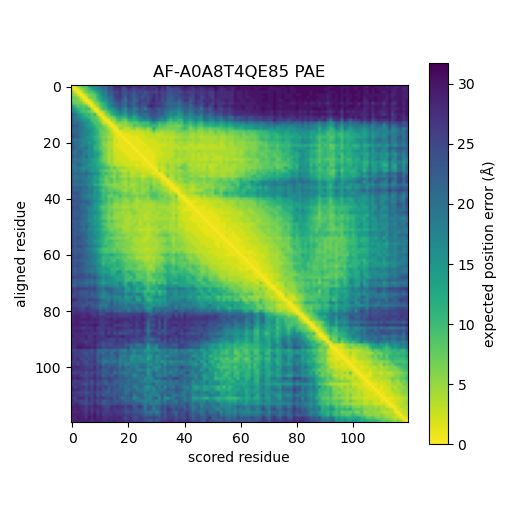 543 O O . PHE A 1 69 ? 1.523 1.740 22.169 1.00 74.88 69 PHE A O 1
ATOM 550 N N . VAL A 1 70 ? -0.093 1.333 20.663 1.00 74.06 70 VAL A N 1
ATOM 551 C CA . VAL A 1 70 ? -1.189 1.820 21.513 1.00 74.06 70 VAL A CA 1
ATOM 552 C C . VAL A 1 70 ? -1.468 0.853 22.663 1.00 74.06 70 VAL A C 1
ATOM 554 O O . VAL A 1 70 ? -1.604 1.314 23.792 1.00 74.06 70 VAL A O 1
ATOM 557 N N . GLU A 1 71 ? -1.473 -0.458 22.415 1.00 70.75 71 GLU A N 1
ATOM 558 C CA . GLU A 1 71 ? -1.662 -1.481 23.456 1.00 70.75 71 GLU A CA 1
ATOM 559 C C . GLU A 1 71 ? -0.592 -1.385 24.552 1.00 70.75 71 GLU A C 1
ATOM 561 O O . GLU A 1 71 ? -0.930 -1.293 25.731 1.00 70.75 71 GLU A O 1
ATOM 566 N N . VAL A 1 72 ? 0.686 -1.280 24.169 1.00 72.12 72 VAL A N 1
ATOM 567 C CA . VAL A 1 72 ? 1.802 -1.132 25.123 1.00 72.12 72 VAL A CA 1
ATOM 568 C C . VAL A 1 72 ? 1.658 0.138 25.969 1.00 72.12 72 VAL A C 1
ATOM 570 O O . VAL A 1 72 ? 2.002 0.161 27.152 1.00 72.12 72 VAL A O 1
ATOM 573 N N . ARG A 1 73 ? 1.122 1.216 25.384 1.00 66.12 73 ARG A N 1
ATOM 574 C CA . ARG A 1 73 ? 0.867 2.459 26.116 1.00 66.12 73 ARG A CA 1
ATOM 575 C C . ARG A 1 73 ? -0.301 2.301 27.089 1.00 66.12 73 ARG A C 1
ATOM 577 O O . ARG A 1 73 ? -0.196 2.776 28.216 1.00 66.12 73 ARG A O 1
ATOM 584 N N . GLU A 1 74 ? -1.400 1.667 26.688 1.00 70.06 74 GLU A N 1
ATOM 585 C CA . GLU A 1 74 ? -2.574 1.517 27.556 1.00 70.06 74 GLU A CA 1
ATOM 586 C C . GLU A 1 74 ? -2.307 0.614 28.762 1.00 70.06 74 GLU A C 1
ATOM 588 O O . GLU A 1 74 ? -2.772 0.932 29.856 1.00 70.06 74 GLU A O 1
ATOM 593 N N . GLU A 1 75 ? -1.495 -0.436 28.617 1.00 67.25 75 GLU A N 1
ATOM 594 C CA . GLU A 1 75 ? -1.105 -1.290 29.749 1.00 67.25 75 GLU A CA 1
ATOM 595 C C . GLU A 1 75 ? -0.415 -0.489 30.865 1.00 67.25 75 GLU A C 1
ATOM 597 O O . GLU A 1 75 ? -0.798 -0.600 32.031 1.00 67.25 75 GLU A O 1
ATOM 602 N N . PHE A 1 76 ? 0.498 0.419 30.507 1.00 70.00 76 PHE A N 1
ATOM 603 C CA . PHE A 1 76 ? 1.189 1.283 31.469 1.00 70.00 76 PHE A CA 1
ATOM 604 C C . PHE A 1 76 ? 0.256 2.293 32.161 1.00 70.00 76 PHE A C 1
ATOM 606 O O . PHE A 1 76 ? 0.369 2.559 33.361 1.00 70.00 76 PHE A O 1
ATOM 613 N N . TRP A 1 77 ? -0.678 2.890 31.412 1.00 64.62 77 TRP A N 1
ATOM 614 C CA . TRP A 1 77 ? -1.612 3.881 31.962 1.00 64.62 77 TRP A CA 1
ATOM 615 C C . TRP A 1 77 ? -2.669 3.253 32.878 1.00 64.62 77 TRP A C 1
ATOM 617 O O . TRP A 1 77 ? -3.087 3.888 33.849 1.00 64.62 77 TRP A O 1
ATOM 627 N N . LEU A 1 78 ? -3.079 2.012 32.609 1.00 67.50 78 LEU A N 1
ATOM 628 C CA . LEU A 1 78 ? -4.057 1.292 33.428 1.00 67.50 78 LEU A CA 1
ATOM 629 C C . LEU A 1 78 ? -3.463 0.822 34.761 1.00 67.50 78 LEU A C 1
ATOM 631 O O . LEU A 1 78 ? -4.147 0.884 35.785 1.00 67.50 78 LEU A O 1
ATOM 635 N N . GLU A 1 79 ? -2.186 0.439 34.773 1.00 72.12 79 GLU A N 1
ATOM 636 C CA . GLU A 1 79 ? -1.477 0.026 35.988 1.00 72.12 79 GLU A CA 1
ATOM 637 C C . GLU A 1 79 ? -1.365 1.170 37.013 1.00 72.12 79 GLU A C 1
ATOM 639 O O . GLU A 1 79 ? -1.496 0.950 38.217 1.00 72.12 79 GLU A O 1
ATOM 644 N N . ARG A 1 80 ? -1.250 2.424 36.550 1.00 71.50 80 ARG A N 1
ATOM 645 C CA . ARG A 1 80 ? -1.273 3.608 37.429 1.00 71.50 80 ARG A CA 1
ATOM 646 C C . ARG A 1 80 ? -2.660 4.036 37.911 1.00 71.50 80 ARG A C 1
ATOM 648 O O . ARG A 1 80 ? -2.735 4.806 38.866 1.00 71.50 80 ARG A O 1
ATOM 655 N N . LEU A 1 81 ? -3.746 3.598 37.270 1.00 69.50 81 LEU A N 1
ATOM 656 C CA . LEU A 1 81 ? -5.094 4.113 37.551 1.00 69.50 81 LEU A CA 1
ATOM 657 C C . LEU A 1 81 ? -5.977 3.192 38.402 1.00 69.50 81 LEU A C 1
ATOM 659 O O . LEU A 1 81 ? -7.072 3.616 38.770 1.00 69.50 81 LEU A O 1
ATOM 663 N N . GLY A 1 82 ? -5.545 1.974 38.746 1.00 68.25 82 GLY A N 1
ATOM 664 C CA . GLY A 1 82 ? -6.272 1.092 39.677 1.00 68.25 82 GLY A CA 1
ATOM 665 C C . GLY A 1 82 ? -7.738 0.816 39.296 1.00 68.25 82 GLY A C 1
ATOM 666 O O . GLY A 1 82 ? -8.548 0.480 40.159 1.00 68.25 82 GLY A O 1
ATOM 667 N N . LYS A 1 83 ? -8.109 0.994 38.019 1.00 55.66 83 LYS A N 1
ATOM 668 C CA . LYS A 1 83 ? -9.475 0.844 37.501 1.00 55.66 83 LYS A CA 1
ATOM 669 C C . LYS A 1 83 ? -9.547 -0.229 36.415 1.00 55.66 83 LYS A C 1
ATOM 671 O O . LYS A 1 83 ? -8.647 -0.391 35.598 1.00 55.66 83 LYS A O 1
ATOM 676 N N . ILE A 1 84 ? -10.673 -0.942 36.461 1.00 62.44 84 ILE A N 1
ATOM 677 C CA . ILE A 1 84 ? -11.123 -2.064 35.628 1.00 62.44 84 ILE A CA 1
ATOM 678 C C . ILE A 1 84 ? -10.861 -1.818 34.130 1.00 62.44 84 ILE A C 1
ATOM 680 O O . ILE A 1 84 ? -11.166 -0.749 33.607 1.00 62.44 84 ILE A O 1
ATOM 684 N N . LYS A 1 85 ? -10.312 -2.842 33.453 1.00 53.53 85 LYS A N 1
ATOM 685 C CA . LYS A 1 85 ? -9.891 -2.837 32.041 1.00 53.53 85 LYS A CA 1
ATOM 686 C C . LYS A 1 85 ? -11.033 -2.439 31.096 1.00 53.53 85 LYS A C 1
ATOM 688 O O . LYS A 1 85 ? -11.858 -3.273 30.728 1.00 53.53 85 LYS A O 1
ATOM 693 N N . ILE A 1 86 ? -11.032 -1.194 30.626 1.00 58.62 86 ILE A N 1
ATOM 694 C CA . ILE A 1 86 ? -11.800 -0.796 29.444 1.00 58.62 86 ILE A CA 1
ATOM 695 C C . ILE A 1 86 ? -10.919 -1.102 28.235 1.00 58.62 86 ILE A C 1
ATOM 697 O O . ILE A 1 86 ? -10.079 -0.302 27.845 1.00 58.62 86 ILE A O 1
ATOM 701 N N . LYS A 1 87 ? -11.088 -2.293 27.656 1.00 53.72 87 LYS A N 1
ATOM 702 C CA . LYS A 1 87 ? -10.447 -2.675 26.394 1.00 53.72 87 LYS A CA 1
ATOM 703 C C . LYS A 1 87 ? -11.165 -1.953 25.249 1.00 53.72 87 LYS A C 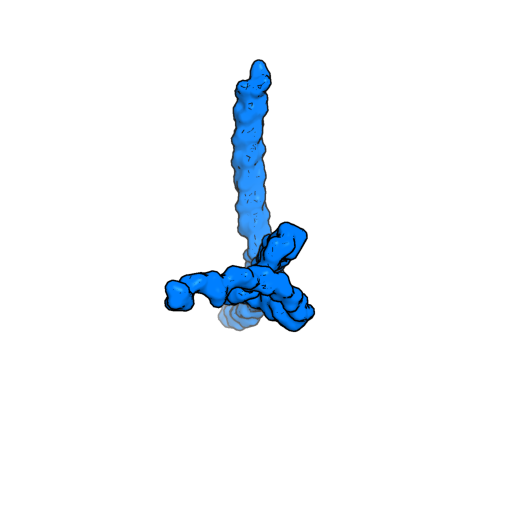1
ATOM 705 O O . LYS A 1 87 ? -12.014 -2.543 24.584 1.00 53.72 87 LYS A O 1
ATOM 710 N N . HIS A 1 88 ? -10.897 -0.660 25.060 1.00 59.00 88 HIS A N 1
ATOM 711 C CA . HIS A 1 88 ? -11.417 0.080 23.911 1.00 59.00 88 HIS A CA 1
ATOM 712 C C . HIS A 1 88 ? -10.410 -0.015 22.769 1.00 59.00 88 HIS A C 1
ATOM 714 O O . HIS A 1 88 ? -9.519 0.812 22.616 1.00 59.00 88 HIS A O 1
ATOM 720 N N . TYR A 1 89 ? -10.555 -1.082 21.984 1.00 59.38 89 TYR A N 1
ATOM 721 C CA . TYR A 1 89 ? -9.765 -1.292 20.780 1.00 59.38 89 TYR A CA 1
ATOM 722 C C . TYR A 1 89 ? -9.863 -0.059 19.863 1.00 59.38 89 TYR A C 1
ATOM 724 O O . TYR A 1 89 ? -10.971 0.450 19.648 1.00 59.38 89 TYR A O 1
ATOM 732 N N . PRO A 1 90 ? -8.749 0.439 19.305 1.00 46.22 90 PRO A N 1
ATOM 733 C CA . PRO A 1 90 ? -8.804 1.557 18.382 1.00 46.22 90 PRO A CA 1
ATOM 734 C C . PRO A 1 90 ? -9.586 1.158 17.124 1.00 46.22 90 PRO A C 1
ATOM 736 O O . PRO A 1 90 ? -9.3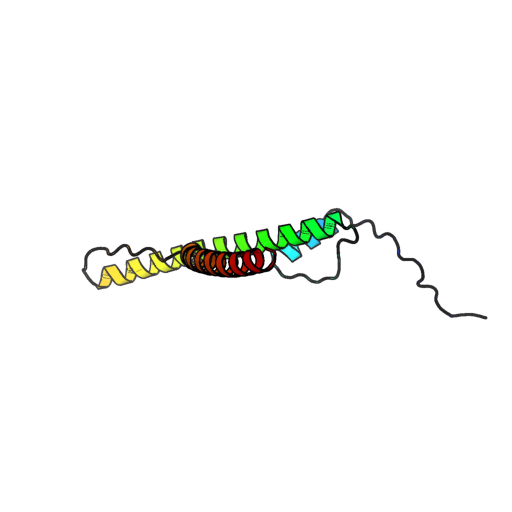22 0.129 16.502 1.00 46.22 90 PRO A O 1
ATOM 739 N N . LYS A 1 91 ? -10.538 2.006 16.724 1.00 52.84 91 LYS A N 1
ATOM 740 C CA . LYS A 1 91 ? -11.209 1.929 15.421 1.00 52.84 91 LYS A CA 1
ATOM 741 C C . LYS A 1 91 ? -10.159 1.884 14.314 1.00 52.84 91 LYS A C 1
ATOM 743 O O . LYS A 1 91 ? -9.413 2.843 14.114 1.00 52.84 91 LYS A O 1
ATOM 748 N N . THR A 1 92 ? -10.079 0.757 13.622 1.00 65.44 92 THR A N 1
ATOM 749 C CA . THR A 1 92 ? -9.070 0.485 12.594 1.00 65.44 92 THR A CA 1
ATOM 750 C C . THR A 1 92 ? -9.257 1.434 11.402 1.00 65.44 92 THR A C 1
ATOM 752 O O . THR A 1 92 ? -10.340 1.992 11.207 1.00 65.44 92 THR A O 1
AT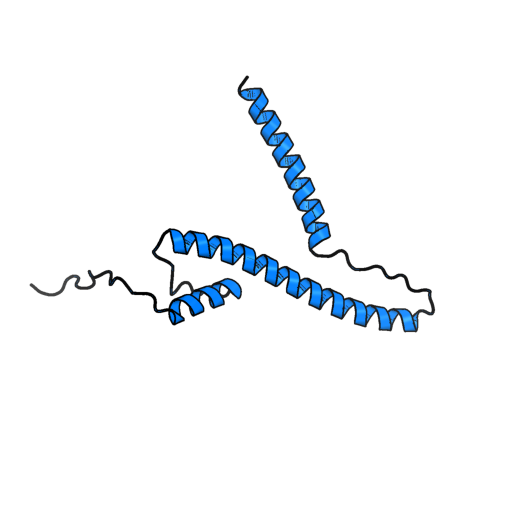OM 755 N N . PHE A 1 93 ? -8.236 1.561 10.539 1.00 60.16 93 PHE A N 1
ATOM 756 C CA . PHE A 1 93 ? -8.309 2.186 9.198 1.00 60.16 93 PHE A CA 1
ATOM 757 C C . PHE A 1 93 ? -9.634 1.883 8.453 1.00 60.16 93 PHE A C 1
ATOM 759 O O . PHE A 1 93 ? -10.211 2.740 7.783 1.00 60.16 93 PHE A O 1
ATOM 766 N N . PHE A 1 94 ? -10.171 0.684 8.669 1.00 52.50 94 PHE A N 1
ATOM 767 C CA . PHE A 1 94 ? -11.421 0.167 8.130 1.00 52.50 94 PHE A CA 1
ATOM 768 C C . PHE A 1 94 ? -12.711 0.832 8.628 1.00 52.50 94 PHE A C 1
ATOM 770 O O . PHE A 1 94 ? -13.672 0.855 7.865 1.00 52.50 94 PHE A O 1
ATOM 777 N N . ASP A 1 95 ? -12.778 1.399 9.834 1.00 64.94 95 ASP A N 1
ATOM 778 C CA . ASP A 1 95 ? -14.026 2.000 10.343 1.00 64.94 95 ASP A CA 1
ATOM 779 C C . ASP A 1 95 ? -14.302 3.367 9.714 1.00 64.94 95 ASP A C 1
ATOM 781 O O . ASP A 1 95 ? -15.444 3.712 9.413 1.00 64.94 95 ASP A O 1
ATOM 785 N N . LYS A 1 96 ? -13.240 4.127 9.437 1.00 56.78 96 LYS A N 1
ATOM 786 C CA . LYS A 1 96 ? -13.314 5.377 8.673 1.00 56.78 96 LYS A CA 1
ATOM 787 C C . LYS A 1 96 ? -13.471 5.118 7.175 1.00 56.78 96 LYS A C 1
ATOM 789 O O . LYS A 1 96 ? -14.188 5.859 6.509 1.00 56.78 96 LYS A O 1
ATOM 794 N N . LEU A 1 97 ? -12.845 4.058 6.647 1.00 62.72 97 LEU A N 1
ATOM 795 C CA . LEU A 1 97 ? -13.074 3.624 5.268 1.00 62.72 97 LEU A CA 1
ATOM 796 C C . LEU A 1 97 ? -14.531 3.179 5.078 1.00 62.72 97 LEU A C 1
ATOM 798 O O . LEU A 1 97 ? -15.148 3.568 4.097 1.00 62.72 97 LEU A O 1
ATOM 802 N N . LYS A 1 98 ? -15.112 2.452 6.040 1.00 56.94 98 LYS A N 1
ATOM 803 C CA . LYS A 1 98 ? -16.526 2.045 6.042 1.00 56.94 98 LYS A CA 1
ATOM 804 C C . LYS A 1 98 ? -17.474 3.233 6.049 1.00 56.94 98 LYS A C 1
ATOM 806 O O . LYS A 1 98 ? -18.396 3.253 5.244 1.00 56.94 98 LYS A O 1
ATOM 811 N N . THR A 1 99 ? -17.256 4.236 6.898 1.00 68.25 99 THR A N 1
ATOM 812 C CA . THR A 1 99 ? -18.133 5.418 6.908 1.00 68.25 99 THR A CA 1
ATOM 813 C C . THR A 1 99 ? -17.983 6.256 5.637 1.00 68.25 99 THR A C 1
ATOM 815 O O . THR A 1 99 ? -18.989 6.707 5.095 1.00 68.25 99 THR A O 1
ATOM 818 N N . LEU A 1 100 ? -16.767 6.407 5.100 1.00 65.31 100 LEU A N 1
ATOM 819 C CA . LEU A 1 100 ? -16.516 7.119 3.839 1.00 65.31 100 LEU A CA 1
ATOM 820 C C . LEU A 1 100 ? -17.036 6.374 2.603 1.00 65.31 100 LEU A C 1
ATOM 822 O O . LEU A 1 100 ? -17.545 7.017 1.688 1.00 65.31 100 LEU A O 1
ATOM 826 N N . PHE A 1 101 ? -16.941 5.043 2.559 1.00 68.75 101 PHE A N 1
ATOM 827 C CA . PHE A 1 101 ? -17.492 4.227 1.474 1.00 68.75 101 PHE A CA 1
ATOM 828 C C . PHE A 1 101 ? -19.021 4.209 1.533 1.00 68.75 101 PHE A C 1
ATOM 830 O O . PHE A 1 101 ? -19.662 4.306 0.493 1.00 68.75 101 PHE A O 1
ATOM 837 N N . ASN A 1 102 ? -19.607 4.191 2.735 1.00 71.69 102 ASN A N 1
ATOM 838 C CA . ASN A 1 102 ? -21.055 4.283 2.919 1.00 71.69 102 ASN A CA 1
ATOM 839 C C . ASN A 1 102 ? -21.592 5.674 2.523 1.00 71.69 102 ASN A C 1
ATOM 841 O O . ASN A 1 102 ? -22.536 5.764 1.746 1.00 71.69 102 ASN A O 1
ATOM 845 N N . TYR A 1 103 ? -20.913 6.755 2.932 1.00 75.56 103 TYR A N 1
ATOM 846 C CA . TYR A 1 103 ? -21.223 8.134 2.520 1.00 75.56 103 TYR A CA 1
ATOM 847 C C . TYR A 1 103 ? -21.058 8.349 1.007 1.00 75.56 103 TYR A C 1
ATOM 849 O O . TYR A 1 103 ? -21.886 8.994 0.362 1.00 75.56 103 TYR A O 1
ATOM 857 N N . LYS A 1 104 ? -19.989 7.800 0.411 1.00 87.12 104 LYS A N 1
ATOM 858 C CA . LYS A 1 104 ? -19.753 7.904 -1.035 1.00 87.12 104 LYS A CA 1
ATOM 859 C C . LYS A 1 104 ? -20.733 7.043 -1.840 1.00 87.12 104 LYS A C 1
ATOM 861 O O . LYS A 1 104 ? -21.145 7.472 -2.914 1.00 87.12 104 LYS A O 1
ATOM 866 N N . SER A 1 105 ? -21.144 5.893 -1.307 1.00 72.25 105 SER A N 1
ATOM 867 C CA . SER A 1 105 ? -22.189 5.024 -1.861 1.00 72.25 105 SER A CA 1
ATOM 868 C C . SER A 1 105 ? -23.555 5.715 -1.869 1.00 72.25 105 SER A C 1
ATOM 870 O O . SER A 1 105 ? -24.169 5.816 -2.927 1.00 72.25 105 SER A O 1
ATOM 872 N N . GLU A 1 106 ? -24.001 6.290 -0.746 1.00 83.12 106 GLU A N 1
ATOM 873 C CA . GLU A 1 106 ? -25.287 7.009 -0.682 1.00 83.12 106 GLU A CA 1
ATOM 874 C C . GLU A 1 106 ? -25.338 8.205 -1.640 1.00 83.12 106 GLU A C 1
ATOM 876 O O . GLU A 1 106 ? -26.328 8.415 -2.345 1.00 83.12 106 GLU A O 1
ATOM 881 N N . LYS A 1 107 ? -24.247 8.973 -1.725 1.00 76.38 107 LYS A N 1
ATOM 882 C CA . LYS A 1 107 ? -24.189 10.157 -2.585 1.00 76.38 107 LYS A CA 1
ATOM 883 C C . LYS A 1 107 ? -24.198 9.790 -4.074 1.00 76.38 107 LYS A C 1
ATOM 885 O O . LYS A 1 107 ? -24.959 10.393 -4.829 1.00 76.38 107 LYS A O 1
ATOM 890 N N . LEU A 1 108 ? -23.441 8.763 -4.479 1.00 81.94 108 LEU A N 1
ATOM 891 C CA . LEU A 1 108 ? -23.430 8.261 -5.861 1.00 81.94 108 LEU A CA 1
ATOM 892 C C . LEU A 1 108 ? -24.778 7.654 -6.276 1.00 81.94 108 LEU A C 1
ATOM 894 O O . LEU A 1 108 ? -25.207 7.874 -7.407 1.00 81.94 108 LEU A O 1
ATOM 898 N N . VAL A 1 109 ? -25.467 6.948 -5.372 1.00 80.25 109 VAL A N 1
ATOM 899 C CA . VAL A 1 109 ? -26.817 6.404 -5.612 1.00 80.25 109 VAL A CA 1
ATOM 900 C C . VAL A 1 109 ? -27.827 7.535 -5.833 1.00 80.25 109 VAL A C 1
ATOM 902 O O . VAL A 1 109 ? -28.574 7.498 -6.810 1.00 80.25 109 VAL A O 1
ATOM 905 N N . SER A 1 110 ? -27.779 8.595 -5.017 1.00 75.00 110 SER A N 1
ATOM 906 C CA . SER A 1 110 ? -28.677 9.754 -5.165 1.00 75.00 110 SER A CA 1
ATOM 907 C C . SER A 1 110 ? -28.460 10.544 -6.467 1.00 75.00 110 SER A C 1
ATOM 909 O O . SER A 1 110 ? -29.392 11.126 -7.030 1.00 75.00 110 SER A O 1
ATOM 911 N N . GLU A 1 111 ? -27.224 10.560 -6.967 1.00 88.50 111 GLU 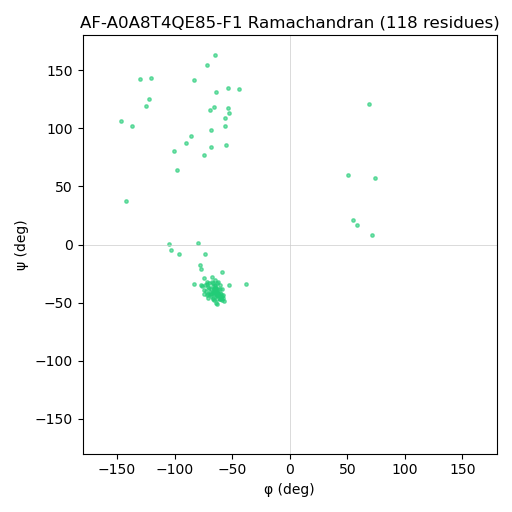A N 1
ATOM 912 C CA . GLU A 1 111 ? -26.832 11.276 -8.181 1.00 88.50 111 GLU A CA 1
ATOM 913 C C . GLU A 1 111 ? -27.149 10.456 -9.446 1.00 88.50 111 GLU A C 1
ATOM 915 O O . GLU A 1 111 ? -27.614 11.014 -10.445 1.00 88.50 111 GLU A O 1
ATOM 920 N N . TYR A 1 112 ? -27.036 9.122 -9.379 1.00 77.25 112 TYR A N 1
ATOM 921 C CA . TYR A 1 112 ? -27.509 8.202 -10.424 1.00 77.25 112 TYR A CA 1
ATOM 922 C C . TYR A 1 112 ? -29.037 8.208 -10.577 1.00 77.25 112 TYR A C 1
ATOM 924 O O . TYR A 1 112 ? -29.540 8.234 -11.705 1.00 77.25 112 TYR A O 1
ATOM 932 N N . GLU A 1 113 ? -29.792 8.226 -9.475 1.00 82.94 113 GLU A N 1
ATOM 933 C CA . GLU A 1 113 ? -31.263 8.194 -9.503 1.00 82.94 113 GLU A CA 1
ATOM 934 C C . GLU A 1 113 ? -31.853 9.453 -10.170 1.00 82.94 113 GLU A C 1
ATOM 936 O O . GLU A 1 113 ? -32.763 9.368 -11.002 1.00 82.94 113 GLU A O 1
ATOM 941 N N . LYS A 1 114 ? -31.249 10.623 -9.913 1.00 78.50 114 LYS A N 1
ATOM 942 C CA . LYS A 1 114 ? -31.578 11.890 -10.594 1.00 78.50 114 LYS A CA 1
ATOM 943 C C . LYS A 1 114 ? -31.223 11.880 -12.084 1.00 78.50 114 LYS A C 1
ATOM 945 O O . LYS A 1 114 ? -31.933 12.489 -12.881 1.00 78.50 114 LYS A O 1
ATOM 950 N N . SER A 1 115 ? -30.162 11.173 -12.469 1.00 77.38 115 SER A N 1
ATOM 951 C CA . SER A 1 115 ? -29.756 11.018 -13.874 1.00 77.38 115 SER A CA 1
ATOM 952 C C . SER A 1 115 ? -30.659 10.048 -14.654 1.00 77.38 115 SER A C 1
ATOM 954 O O . SER A 1 115 ? -30.858 10.210 -15.858 1.00 77.38 115 SER A O 1
ATOM 956 N N . SER A 1 116 ? -31.252 9.060 -13.973 1.00 72.19 116 SER A N 1
ATOM 957 C CA . SER A 1 116 ? -32.186 8.086 -14.561 1.00 72.19 116 SER A CA 1
ATOM 958 C C . SER A 1 116 ? -33.565 8.695 -14.849 1.00 72.19 116 SER A C 1
ATOM 960 O O . SER A 1 116 ? -34.143 8.474 -15.912 1.00 72.19 116 SER A O 1
ATOM 962 N N . LYS A 1 117 ? -34.056 9.562 -13.956 1.00 68.19 117 LYS A N 1
ATOM 963 C CA . LYS A 1 117 ? -35.360 10.240 -14.090 1.00 68.19 117 LYS A CA 1
ATOM 964 C C . LYS A 1 117 ? -35.396 11.361 -15.137 1.00 68.19 117 LYS A C 1
ATOM 966 O O . LYS A 1 117 ? -36.459 11.884 -15.419 1.00 68.19 117 LYS A O 1
ATOM 971 N N . LYS A 1 118 ? -34.240 11.737 -15.693 1.00 68.94 118 LYS A N 1
ATOM 972 C CA . LYS A 1 118 ? -34.095 12.760 -16.743 1.00 68.94 118 LYS A CA 1
ATOM 973 C C . LYS A 1 118 ? -34.039 12.159 -18.157 1.00 68.94 118 LYS A C 1
ATOM 975 O O . LYS A 1 118 ? -34.021 12.899 -19.134 1.00 68.94 118 LYS A O 1
ATOM 980 N N . ARG A 1 119 ? -33.965 10.824 -18.258 1.00 60.50 119 ARG A N 1
ATOM 981 C CA . ARG A 1 119 ? -33.956 10.052 -19.515 1.00 60.50 119 ARG A CA 1
ATOM 982 C C . ARG A 1 119 ? -35.288 9.342 -19.820 1.00 60.50 119 ARG A C 1
ATOM 984 O O . ARG A 1 119 ? -35.369 8.672 -20.845 1.00 60.50 119 ARG A O 1
ATOM 991 N N . LYS A 1 120 ? -36.300 9.483 -18.962 1.00 52.47 120 LYS A N 1
ATOM 992 C CA . LYS A 1 120 ? -37.702 9.096 -19.190 1.00 52.47 120 LYS A CA 1
ATOM 993 C C . LYS A 1 120 ? -38.568 10.339 -19.072 1.00 52.47 120 LYS A C 1
ATOM 995 O O . LYS A 1 120 ? -39.581 10.389 -19.793 1.00 52.47 120 LYS A O 1
#

Mean predicted aligned error: 14.25 Å

Radius of gyration: 25.41 Å; Cα contacts (8 Å, |Δi|>4): 31; chains: 1; bounding box: 65×27×85 Å

Sequence (120 aa):
MFIRRCNFLPLYRKIRYIDALYLSAATMTTVGYGDITPKTDFGKIFTIIYAFAGVAIALYGLSIIASHFVEVREEFWLERLGKIKIKHYPKTFFDKLKTLFNYKSEKLVSEYEKSSKKRK